Protein AF-X0Y4V3-F1 (afdb_monomer_lite)

Foldseek 3Di:
DAPPDDPLQWFWAQAWAFWAAPDDFLDWDAFQDFGIAGPNRTGTRNHTATFQFAADGRDTDHGRDGGGGGHNVRDSCVSVDDDPVNVVVVVVVVVVVVVVVPDD

Radius of gyration: 17.48 Å; chains: 1; bounding box: 46×26×50 Å

Organism: NCBI:txid412755

Sequence (104 aa):
EVGGESKRRLLRAPAEGKIIPLHKIGDLLRAGEVIAEIGGVPLKAEISGVLRGLIYPRNWVTEGMKVGDIDPRGIKDYCFTVSDKARSLGGAVLEAICIYLNKK

Structure (mmCIF, N/CA/C/O backbone):
data_AF-X0Y4V3-F1
#
_entry.id   AF-X0Y4V3-F1
#
loop_
_atom_site.group_PDB
_atom_site.id
_atom_site.type_symbol
_atom_site.label_atom_id
_atom_site.label_alt_id
_atom_site.label_comp_id
_atom_site.label_asym_id
_atom_site.label_entity_id
_atom_site.label_seq_id
_atom_site.pdbx_PDB_ins_code
_atom_site.Cartn_x
_atom_site.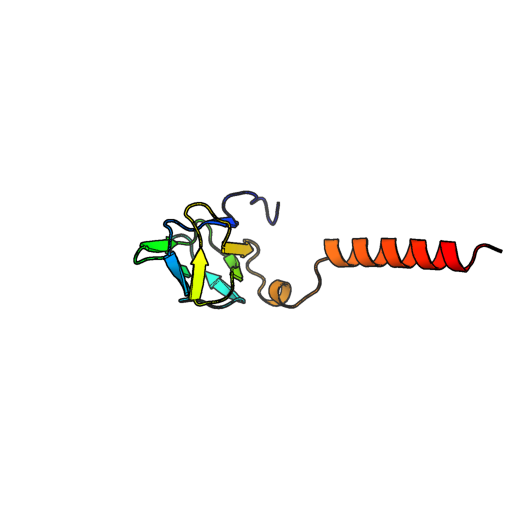Cartn_y
_atom_site.Cartn_z
_atom_site.occupancy
_atom_site.B_iso_or_equiv
_atom_site.auth_seq_id
_atom_site.auth_comp_id
_atom_site.auth_asym_id
_atom_site.auth_atom_id
_atom_site.pdbx_PDB_model_num
ATOM 1 N N . GLU A 1 1 ? 3.285 12.939 -6.308 1.00 72.25 1 GLU A N 1
ATOM 2 C CA . GLU A 1 1 ? 1.834 13.193 -6.266 1.00 72.25 1 GLU A CA 1
ATOM 3 C C . GLU A 1 1 ? 1.136 12.219 -7.202 1.00 72.25 1 GLU A C 1
ATOM 5 O O . GLU A 1 1 ? 1.750 11.828 -8.191 1.00 72.25 1 GLU A O 1
ATOM 10 N N . VAL A 1 2 ? -0.073 11.768 -6.872 1.00 78.12 2 VAL A N 1
ATOM 11 C CA . VAL A 1 2 ? -0.931 10.974 -7.764 1.00 78.12 2 VAL A CA 1
ATOM 12 C C . VAL A 1 2 ? -2.351 11.499 -7.611 1.00 78.12 2 VAL A C 1
ATOM 14 O O . VAL A 1 2 ? -2.855 11.531 -6.495 1.00 78.12 2 VAL A O 1
ATOM 17 N N . GLY A 1 3 ? -2.977 11.930 -8.709 1.00 78.19 3 GLY A N 1
ATOM 18 C CA . GLY A 1 3 ? -4.336 12.484 -8.682 1.00 78.19 3 GLY A CA 1
ATOM 19 C C . GLY A 1 3 ? -4.500 13.700 -7.760 1.00 78.19 3 GLY A C 1
ATOM 20 O O . GLY A 1 3 ? -5.526 13.806 -7.103 1.00 78.19 3 GLY A O 1
ATOM 21 N N . GLY A 1 4 ? -3.483 14.562 -7.644 1.00 82.62 4 GLY A N 1
ATOM 22 C CA . GLY A 1 4 ? -3.504 15.726 -6.745 1.00 82.62 4 GLY A CA 1
ATOM 23 C C . GLY A 1 4 ? -3.182 15.421 -5.276 1.00 82.62 4 GLY A C 1
ATOM 24 O O . GLY A 1 4 ? -2.996 16.343 -4.490 1.00 82.62 4 GLY A O 1
ATOM 25 N N . GLU A 1 5 ? -3.051 14.147 -4.888 1.00 84.69 5 GLU A N 1
ATOM 26 C CA . GLU A 1 5 ? -2.753 13.756 -3.507 1.00 84.69 5 GLU A CA 1
ATOM 27 C C . GLU A 1 5 ? -1.295 13.302 -3.348 1.00 84.69 5 GLU A C 1
ATOM 29 O O . GLU A 1 5 ? -0.751 12.494 -4.115 1.00 84.69 5 GLU A O 1
ATOM 34 N N . SER A 1 6 ? -0.631 13.823 -2.316 1.00 83.06 6 SER A N 1
ATOM 35 C CA . SER A 1 6 ? 0.781 13.542 -2.034 1.00 83.06 6 SER A CA 1
ATOM 36 C C . SER A 1 6 ? 0.975 12.810 -0.708 1.00 83.06 6 SER A C 1
ATOM 38 O O . SER A 1 6 ? 1.462 11.681 -0.708 1.00 83.06 6 SER A O 1
ATOM 40 N N . LYS A 1 7 ? 0.583 13.427 0.412 1.00 85.25 7 LYS A N 1
ATOM 41 C CA . LYS A 1 7 ? 0.801 12.891 1.764 1.00 85.25 7 LYS A CA 1
ATOM 42 C C . LYS A 1 7 ? -0.328 11.980 2.235 1.00 85.25 7 LYS A C 1
ATOM 44 O O . LYS A 1 7 ? -0.040 10.868 2.659 1.00 85.25 7 LYS A O 1
ATOM 49 N N . ARG A 1 8 ? -1.585 12.410 2.087 1.00 85.81 8 ARG A N 1
ATOM 50 C CA . ARG A 1 8 ? -2.779 11.703 2.596 1.00 85.81 8 ARG A CA 1
ATOM 51 C C . ARG A 1 8 ? -2.999 10.327 1.973 1.00 85.81 8 ARG A C 1
ATOM 53 O O . ARG A 1 8 ? -3.671 9.470 2.528 1.00 85.81 8 ARG A O 1
ATOM 60 N N . ARG A 1 9 ? -2.410 10.098 0.798 1.00 93.56 9 ARG A N 1
ATOM 61 C CA . ARG A 1 9 ? -2.447 8.797 0.131 1.00 93.56 9 ARG A CA 1
ATOM 62 C C . ARG A 1 9 ? -1.519 7.756 0.756 1.00 93.56 9 ARG A C 1
ATOM 64 O O . ARG A 1 9 ? -1.599 6.592 0.384 1.00 93.56 9 ARG A O 1
ATOM 71 N N . LEU A 1 10 ? -0.588 8.161 1.619 1.00 95.88 10 LEU A N 1
ATOM 72 C CA . LEU A 1 10 ? 0.388 7.269 2.239 1.00 95.88 10 LEU A CA 1
ATOM 73 C C . LEU A 1 10 ? -0.155 6.766 3.570 1.00 95.88 10 LEU A C 1
ATOM 75 O O . LEU A 1 10 ? -0.457 7.558 4.453 1.00 95.88 10 LEU A O 1
ATOM 79 N N . LEU A 1 11 ? -0.204 5.449 3.735 1.00 96.88 11 LEU A N 1
ATOM 80 C CA . LEU A 1 11 ? -0.639 4.837 4.982 1.00 96.88 11 LEU A CA 1
ATOM 81 C C . LEU A 1 11 ? 0.536 4.773 5.951 1.00 96.88 11 LEU A C 1
ATOM 83 O O . LEU A 1 11 ? 1.613 4.274 5.596 1.00 96.88 11 LEU A O 1
ATOM 87 N N . ARG A 1 12 ? 0.328 5.264 7.172 1.00 97.38 12 ARG A N 1
ATOM 88 C CA . ARG A 1 12 ? 1.319 5.236 8.251 1.00 97.38 12 ARG A CA 1
ATOM 89 C C . ARG A 1 12 ? 0.774 4.484 9.450 1.00 97.38 12 ARG A C 1
ATOM 91 O O . ARG A 1 12 ? -0.396 4.631 9.779 1.00 97.38 12 ARG A O 1
ATOM 98 N N . ALA A 1 13 ? 1.622 3.679 10.078 1.00 97.75 13 ALA A N 1
ATOM 99 C CA . ALA A 1 13 ? 1.249 2.911 11.255 1.00 97.75 13 ALA A CA 1
ATOM 100 C C . ALA A 1 13 ? 0.810 3.855 12.396 1.00 97.75 13 ALA A C 1
ATOM 102 O O . ALA A 1 13 ? 1.575 4.759 12.735 1.00 97.75 13 ALA A O 1
ATOM 103 N N . PRO A 1 14 ? -0.387 3.670 12.981 1.00 97.56 14 PRO A N 1
ATOM 104 C CA . PRO A 1 14 ? -0.888 4.518 14.064 1.00 97.56 14 PRO A CA 1
ATOM 105 C C . PRO A 1 14 ? -0.306 4.141 15.435 1.00 97.56 14 PRO A C 1
ATOM 107 O O . PRO A 1 14 ? -0.515 4.858 16.401 1.00 97.56 14 PRO A O 1
ATOM 110 N N . ALA A 1 15 ? 0.373 2.998 15.522 1.00 97.75 15 ALA A N 1
ATOM 111 C CA . ALA A 1 15 ? 1.029 2.474 16.711 1.00 97.75 15 ALA A CA 1
ATOM 112 C C . ALA A 1 15 ? 2.137 1.504 16.278 1.00 97.75 15 ALA A C 1
ATOM 114 O O . ALA A 1 15 ? 2.249 1.159 15.096 1.00 97.75 15 ALA A O 1
ATOM 115 N N . GLU A 1 16 ? 2.944 1.044 17.228 1.00 98.00 16 GLU A N 1
ATOM 116 C CA . GLU A 1 16 ? 3.848 -0.081 17.009 1.00 98.00 16 GLU A CA 1
ATOM 117 C C . GLU A 1 16 ? 3.143 -1.434 17.187 1.00 98.00 16 GLU A C 1
ATOM 119 O O . GLU A 1 16 ? 2.190 -1.571 17.953 1.00 98.00 16 GLU A O 1
ATOM 124 N N . GLY A 1 17 ? 3.617 -2.455 16.472 1.00 97.81 17 GLY A N 1
ATOM 125 C CA . GLY A 1 17 ? 3.126 -3.823 16.620 1.00 97.81 17 GLY A CA 1
ATOM 126 C C . GLY A 1 17 ? 3.055 -4.592 15.310 1.00 97.81 17 GLY A C 1
ATOM 127 O O . GLY A 1 17 ? 3.568 -4.169 14.273 1.00 97.81 17 GLY A O 1
ATOM 128 N N . LYS A 1 18 ? 2.411 -5.762 15.351 1.00 97.88 18 LYS A N 1
ATOM 129 C CA . LYS A 1 18 ? 2.165 -6.564 14.147 1.00 97.88 18 LYS A CA 1
ATOM 130 C C . LYS A 1 18 ? 0.992 -6.000 13.364 1.00 97.88 18 LYS A C 1
ATOM 132 O O . LYS A 1 18 ? -0.065 -5.757 13.938 1.00 97.88 18 LYS A O 1
ATOM 137 N N . ILE A 1 19 ? 1.170 -5.879 12.053 1.00 97.81 19 ILE A N 1
ATOM 138 C CA . ILE A 1 19 ? 0.085 -5.532 11.136 1.00 97.81 19 ILE A CA 1
ATOM 139 C C . ILE A 1 19 ? -0.779 -6.752 10.794 1.00 97.81 19 ILE A C 1
ATOM 141 O O . ILE A 1 19 ? -0.273 -7.810 10.408 1.00 97.81 19 ILE A O 1
ATOM 145 N N . ILE A 1 20 ? -2.094 -6.588 10.889 1.00 98.00 20 ILE A N 1
ATOM 146 C CA . ILE A 1 20 ? -3.115 -7.568 10.519 1.00 98.00 20 ILE A CA 1
ATOM 147 C C . ILE A 1 20 ? -4.009 -6.922 9.450 1.00 98.00 20 ILE A C 1
ATOM 149 O O . ILE A 1 20 ? -4.884 -6.124 9.783 1.00 98.00 20 ILE A O 1
ATOM 153 N N . PRO A 1 21 ? -3.773 -7.202 8.157 1.00 97.19 21 PRO A N 1
ATOM 154 C CA . PRO A 1 21 ? -4.584 -6.652 7.074 1.00 97.19 21 PRO A CA 1
ATOM 155 C C . PRO A 1 21 ? -6.039 -7.123 7.128 1.00 97.19 21 PRO A C 1
ATOM 157 O O . PRO A 1 21 ? -6.292 -8.310 7.328 1.00 97.19 21 PRO A O 1
ATOM 160 N N . LEU A 1 22 ? -6.973 -6.204 6.881 1.00 97.62 22 LEU A N 1
ATOM 161 C CA . LEU A 1 22 ? -8.398 -6.493 6.671 1.00 97.62 22 LEU A CA 1
ATOM 162 C C . LEU A 1 22 ? -8.788 -6.393 5.189 1.00 97.62 22 LEU A C 1
ATOM 164 O O . LEU A 1 22 ? -9.767 -6.998 4.763 1.00 97.62 22 LEU A O 1
ATOM 168 N N . HIS A 1 23 ? -7.984 -5.676 4.401 1.00 97.38 23 HIS A N 1
ATOM 169 C CA . HIS A 1 23 ? -8.132 -5.516 2.957 1.00 97.38 23 HIS A CA 1
ATOM 170 C C . HIS A 1 23 ? -6.892 -5.994 2.203 1.00 97.38 23 HIS A C 1
ATOM 172 O O . HIS A 1 23 ? -5.799 -6.132 2.763 1.00 97.38 23 HIS A O 1
ATOM 178 N N . LYS A 1 24 ? -7.058 -6.222 0.901 1.00 96.56 24 LYS A N 1
ATOM 179 C CA . LYS A 1 24 ? -5.993 -6.633 -0.021 1.00 96.56 24 LYS A CA 1
ATOM 180 C C . LYS A 1 24 ? -5.747 -5.577 -1.093 1.00 96.56 24 LYS A C 1
ATOM 182 O O . LYS A 1 24 ? -6.595 -4.740 -1.395 1.00 96.56 24 LYS A O 1
ATOM 187 N N . ILE A 1 25 ? -4.558 -5.630 -1.690 1.00 97.19 25 ILE A N 1
ATOM 188 C CA . ILE A 1 25 ? -4.211 -4.773 -2.827 1.00 97.19 25 ILE A CA 1
ATOM 189 C C . ILE A 1 25 ? -5.251 -4.961 -3.942 1.00 97.19 25 ILE A C 1
ATOM 191 O O . ILE A 1 25 ? -5.588 -6.087 -4.317 1.00 97.19 25 ILE A O 1
ATOM 195 N N . GLY A 1 26 ? -5.746 -3.847 -4.474 1.00 97.25 26 GLY A N 1
ATOM 196 C CA . GLY A 1 26 ? -6.793 -3.796 -5.488 1.00 97.25 26 GLY A CA 1
ATOM 197 C C . GLY A 1 26 ? -8.211 -3.623 -4.938 1.00 97.25 26 GLY A C 1
ATOM 198 O O . GLY A 1 26 ? -9.130 -3.486 -5.747 1.00 97.25 26 GLY A O 1
ATOM 199 N N . ASP A 1 27 ? -8.407 -3.617 -3.618 1.00 97.94 27 ASP A N 1
ATOM 200 C CA . ASP A 1 27 ? -9.699 -3.283 -3.013 1.00 97.94 27 ASP A CA 1
ATOM 201 C C . ASP A 1 27 ? -9.974 -1.775 -3.109 1.00 97.94 27 ASP A C 1
ATOM 203 O O . ASP A 1 27 ? -9.067 -0.950 -2.963 1.00 97.94 27 ASP A O 1
ATOM 207 N N . LEU A 1 28 ? -11.238 -1.418 -3.355 1.00 97.88 28 LEU A N 1
ATOM 208 C CA . LEU A 1 28 ? -11.716 -0.037 -3.334 1.00 97.88 28 LEU A CA 1
ATOM 209 C C . LEU A 1 28 ? -12.141 0.321 -1.907 1.00 97.88 28 LEU A C 1
ATOM 211 O O . LEU A 1 28 ? -12.966 -0.374 -1.325 1.00 97.88 28 LEU A O 1
ATOM 215 N N . LEU A 1 29 ? -11.600 1.415 -1.383 1.00 97.50 29 LEU A N 1
ATOM 216 C CA . LEU A 1 29 ? -11.799 1.884 -0.016 1.00 97.50 29 LEU A CA 1
ATOM 217 C C . LEU A 1 29 ? -12.448 3.264 0.004 1.00 97.50 29 LEU A C 1
ATOM 219 O O . LEU A 1 29 ? -12.210 4.102 -0.877 1.00 97.50 29 LEU A O 1
ATOM 223 N N . ARG A 1 30 ? -13.216 3.530 1.059 1.00 97.38 30 ARG A N 1
ATOM 224 C CA . ARG A 1 30 ? -13.722 4.866 1.392 1.00 97.38 30 ARG A CA 1
ATOM 225 C C . ARG A 1 30 ? -12.880 5.502 2.493 1.00 97.38 30 ARG A C 1
ATOM 227 O O . ARG A 1 30 ? -12.345 4.818 3.360 1.00 97.38 30 ARG A O 1
ATOM 234 N N . ALA A 1 31 ? -12.792 6.831 2.495 1.00 96.75 31 ALA A N 1
ATOM 235 C CA . ALA A 1 31 ? -12.200 7.553 3.618 1.00 96.75 31 ALA A CA 1
ATOM 236 C C . ALA A 1 31 ? -12.882 7.157 4.946 1.00 96.75 31 ALA A C 1
ATOM 238 O O . ALA A 1 31 ? -14.107 7.086 5.032 1.00 96.75 31 ALA A O 1
ATOM 239 N N . GLY A 1 32 ? -12.076 6.893 5.973 1.00 97.19 32 GLY A N 1
ATOM 240 C CA . GLY A 1 32 ? -12.497 6.416 7.290 1.00 97.19 32 GLY A CA 1
ATOM 241 C C . GLY A 1 32 ? -12.582 4.893 7.434 1.00 97.19 32 GLY A C 1
ATOM 242 O O . GLY A 1 32 ? -12.641 4.410 8.566 1.00 97.19 32 GLY A O 1
ATOM 243 N N . GLU A 1 33 ? -12.549 4.137 6.334 1.00 98.06 33 GLU A N 1
ATOM 244 C CA . GLU A 1 33 ? -12.598 2.671 6.347 1.00 98.06 33 GLU A CA 1
ATOM 245 C C . GLU A 1 33 ? -11.319 2.072 6.952 1.00 98.06 33 GLU A C 1
ATOM 247 O O . GLU A 1 33 ? -10.221 2.607 6.764 1.00 98.06 33 GLU A O 1
ATOM 252 N N . VAL A 1 34 ? -11.457 0.985 7.720 1.00 98.12 34 VAL A N 1
ATOM 253 C CA . VAL A 1 34 ? -10.334 0.338 8.417 1.00 98.12 34 VAL A CA 1
ATOM 254 C C . VAL A 1 34 ? -9.633 -0.627 7.469 1.00 98.12 34 VAL A C 1
ATOM 256 O O . VAL A 1 34 ? -10.212 -1.610 7.035 1.00 98.12 34 VAL A O 1
ATOM 259 N N . ILE A 1 35 ? -8.361 -0.367 7.190 1.00 97.94 35 ILE A N 1
ATOM 260 C CA . ILE A 1 35 ? -7.543 -1.108 6.223 1.00 97.94 35 ILE A CA 1
ATOM 261 C C . ILE A 1 35 ? -6.876 -2.321 6.875 1.00 97.94 35 ILE A C 1
ATOM 263 O O . ILE A 1 35 ? -6.745 -3.388 6.270 1.00 97.94 35 ILE A O 1
ATOM 267 N N . ALA A 1 36 ? -6.402 -2.128 8.104 1.00 97.88 36 ALA A N 1
ATOM 268 C CA . ALA A 1 36 ? -5.662 -3.100 8.892 1.00 97.88 36 ALA A CA 1
ATOM 269 C C . ALA A 1 36 ? -5.746 -2.743 10.381 1.00 97.88 36 ALA A C 1
ATOM 271 O O . ALA A 1 36 ? -6.100 -1.621 10.745 1.00 97.88 36 ALA A O 1
ATOM 272 N N . GLU A 1 37 ? -5.342 -3.671 11.234 1.00 98.12 37 GLU A N 1
ATOM 273 C CA . GLU A 1 37 ? -5.083 -3.433 12.651 1.00 98.12 37 GLU A CA 1
ATOM 274 C C . GLU A 1 37 ? -3.576 -3.515 12.916 1.00 98.12 37 GLU A C 1
ATOM 276 O O . GLU A 1 37 ? -2.896 -4.382 12.366 1.00 98.12 37 GLU A O 1
ATOM 281 N N . ILE A 1 38 ? -3.030 -2.608 13.725 1.00 98.25 38 ILE A N 1
ATOM 282 C CA . ILE A 1 38 ? -1.618 -2.602 14.124 1.00 98.25 38 ILE A CA 1
ATOM 283 C C . ILE A 1 38 ? -1.559 -2.493 15.641 1.00 98.25 38 ILE A C 1
ATOM 285 O O . ILE A 1 38 ? -1.962 -1.477 16.200 1.00 98.25 38 ILE A O 1
ATOM 289 N N . GLY A 1 39 ? -1.092 -3.553 16.306 1.00 95.62 39 GLY A N 1
ATOM 290 C CA . GLY A 1 39 ? -0.978 -3.568 17.770 1.00 95.62 39 GLY A CA 1
ATOM 291 C C . GLY A 1 39 ? -2.305 -3.316 18.504 1.00 95.62 39 GLY A C 1
ATOM 292 O O . GLY A 1 39 ? -2.298 -2.706 19.566 1.00 95.62 39 GLY A O 1
ATOM 293 N N . GLY A 1 40 ? -3.445 -3.727 17.934 1.00 95.62 40 GLY A N 1
ATOM 294 C CA . GLY A 1 40 ? -4.777 -3.430 18.482 1.00 95.62 40 GLY A CA 1
ATOM 295 C C . GLY A 1 40 ? -5.388 -2.102 18.018 1.00 95.62 40 GLY A C 1
ATOM 296 O O . GLY A 1 40 ? -6.541 -1.818 18.337 1.00 95.62 40 GLY A O 1
ATOM 297 N N . VAL A 1 41 ? -4.651 -1.277 17.264 1.00 98.25 41 VAL A N 1
ATOM 298 C CA . VAL A 1 41 ? -5.099 0.051 16.816 1.00 98.25 41 VAL A CA 1
ATOM 299 C C . VAL A 1 41 ? -5.515 0.019 15.338 1.00 98.25 41 VAL A C 1
ATOM 301 O O . VAL A 1 41 ? -4.742 -0.446 14.494 1.00 98.25 41 VAL A O 1
ATOM 304 N N . PRO A 1 42 ? -6.709 0.527 14.973 1.00 98.25 42 PRO A N 1
ATOM 305 C CA . PRO A 1 42 ? -7.176 0.515 13.590 1.00 98.25 42 PRO A CA 1
ATOM 306 C C . PRO A 1 42 ? -6.421 1.529 12.719 1.00 98.25 42 PRO A C 1
ATOM 308 O O . PRO A 1 42 ? -6.448 2.734 12.970 1.00 98.25 42 PRO A O 1
ATOM 311 N N . LEU A 1 43 ? -5.823 1.048 11.631 1.00 98.19 43 LEU A N 1
ATOM 312 C CA . LEU A 1 43 ? -5.305 1.870 10.540 1.00 98.19 43 LEU A CA 1
ATOM 313 C C . LEU A 1 43 ? -6.450 2.219 9.586 1.00 98.19 43 LEU A C 1
ATOM 315 O O . LEU A 1 43 ? -7.002 1.333 8.934 1.00 98.19 43 LEU A O 1
ATOM 319 N N . LYS A 1 44 ? -6.790 3.506 9.474 1.00 98.00 44 LYS A N 1
ATOM 320 C CA . LYS A 1 44 ? -7.892 3.993 8.630 1.00 98.00 44 LYS A CA 1
ATOM 321 C C . LYS A 1 44 ? -7.398 4.664 7.351 1.00 98.00 44 LYS A C 1
ATOM 323 O O . LYS A 1 44 ? -6.323 5.259 7.327 1.00 98.00 44 LYS A O 1
ATOM 328 N N . ALA A 1 45 ? -8.211 4.608 6.302 1.00 97.06 45 ALA A N 1
ATOM 329 C CA . ALA A 1 45 ? -7.987 5.349 5.067 1.00 97.06 45 ALA A CA 1
ATOM 330 C C . ALA A 1 45 ? -8.250 6.853 5.264 1.00 97.06 45 ALA A C 1
ATOM 332 O O . ALA A 1 45 ? -9.354 7.246 5.628 1.00 97.06 45 ALA A O 1
ATOM 333 N N . GLU A 1 46 ? -7.277 7.720 4.976 1.00 95.50 46 GLU A N 1
ATOM 334 C CA . GLU A 1 46 ? -7.483 9.183 5.012 1.00 95.50 46 GLU A CA 1
ATOM 335 C C . GLU A 1 46 ? -8.186 9.734 3.759 1.00 95.50 46 GLU A C 1
ATOM 337 O O . GLU A 1 46 ? -8.699 10.859 3.757 1.00 95.50 46 GLU A O 1
ATOM 342 N N . ILE A 1 47 ? -8.182 8.952 2.677 1.00 96.12 47 ILE A N 1
ATOM 343 C CA . ILE A 1 47 ? -8.797 9.268 1.386 1.00 96.12 47 ILE A CA 1
ATOM 344 C C . ILE A 1 47 ? -9.464 8.024 0.804 1.00 96.12 47 ILE A C 1
ATOM 346 O O . ILE A 1 47 ? -9.046 6.901 1.081 1.00 96.12 47 ILE A O 1
ATOM 350 N N . SER A 1 48 ? -10.471 8.234 -0.041 1.00 97.25 48 SER A N 1
ATOM 351 C CA . SER A 1 48 ? -11.054 7.168 -0.858 1.00 97.25 48 SER A CA 1
ATOM 352 C C . SER A 1 48 ? -10.148 6.839 -2.047 1.00 97.25 48 SER A C 1
ATOM 354 O O . SER A 1 48 ? -9.446 7.711 -2.563 1.00 97.25 48 SER A O 1
ATOM 356 N N . GLY A 1 49 ? -10.181 5.593 -2.510 1.00 97.06 49 GLY A N 1
ATOM 357 C CA . GLY A 1 49 ? -9.391 5.143 -3.654 1.00 97.06 49 GLY A CA 1
ATOM 358 C C . GLY A 1 49 ? -9.125 3.646 -3.611 1.00 97.06 49 GLY A C 1
ATOM 359 O O . GLY A 1 49 ? -9.742 2.923 -2.837 1.00 97.06 49 GLY A O 1
ATOM 360 N N . VAL A 1 50 ? -8.201 3.168 -4.439 1.00 97.94 50 VAL A N 1
ATOM 361 C CA . VAL A 1 50 ? -7.807 1.752 -4.438 1.00 97.94 50 VAL A CA 1
ATOM 362 C C . VAL A 1 50 ? -6.581 1.541 -3.557 1.00 97.94 50 VAL A C 1
ATOM 364 O O . VAL A 1 50 ? -5.596 2.265 -3.697 1.00 97.94 50 VAL A O 1
ATOM 367 N N . LEU A 1 51 ? -6.599 0.530 -2.686 1.00 97.69 51 LEU A N 1
ATOM 368 C CA . LEU A 1 51 ? -5.413 0.109 -1.943 1.00 97.69 51 LEU A CA 1
ATOM 369 C C . LEU A 1 51 ? -4.367 -0.441 -2.918 1.00 97.69 51 LEU A C 1
ATOM 371 O O . LEU A 1 51 ? -4.563 -1.498 -3.513 1.00 97.69 51 LEU A O 1
ATOM 375 N N . ARG A 1 52 ? -3.252 0.266 -3.095 1.00 95.56 52 ARG A N 1
ATOM 376 C CA . ARG A 1 52 ? -2.222 -0.091 -4.081 1.00 95.56 52 ARG A CA 1
ATOM 377 C C . ARG A 1 52 ? -1.047 -0.829 -3.454 1.00 95.56 52 ARG A C 1
ATOM 379 O O . ARG A 1 52 ? -0.476 -1.718 -4.079 1.00 95.56 52 ARG A O 1
ATOM 386 N N . GLY A 1 53 ? -0.683 -0.451 -2.236 1.00 95.31 53 GLY A N 1
ATOM 387 C CA . GLY A 1 53 ? 0.431 -1.040 -1.511 1.00 95.31 53 GLY A CA 1
ATOM 388 C C . GLY A 1 53 ? 0.061 -1.278 -0.060 1.00 95.31 53 GLY A C 1
ATOM 389 O O . GLY A 1 53 ? -0.565 -0.428 0.571 1.00 95.31 53 GLY A O 1
ATOM 390 N N . LEU A 1 54 ? 0.488 -2.420 0.466 1.00 97.00 54 LEU A N 1
ATOM 391 C CA . LEU A 1 54 ? 0.458 -2.725 1.887 1.00 97.00 54 LEU A CA 1
ATOM 392 C C . LEU A 1 54 ? 1.697 -3.559 2.224 1.00 97.00 54 LEU A C 1
ATOM 394 O O . LEU A 1 54 ? 2.098 -4.424 1.443 1.00 97.00 54 LEU A O 1
ATOM 398 N N . ILE A 1 55 ? 2.327 -3.274 3.358 1.00 96.56 55 ILE A N 1
ATOM 399 C CA . ILE A 1 55 ? 3.452 -4.048 3.872 1.00 96.56 55 ILE A CA 1
ATOM 400 C C . ILE A 1 55 ? 3.002 -5.488 4.148 1.00 96.56 55 ILE A C 1
ATOM 402 O O . ILE A 1 55 ? 1.822 -5.755 4.387 1.00 96.56 55 ILE A O 1
ATOM 406 N N . TYR A 1 56 ? 3.951 -6.420 4.097 1.00 94.94 56 TYR A N 1
ATOM 407 C CA . TYR A 1 56 ? 3.661 -7.839 4.243 1.00 94.94 56 TYR A CA 1
ATOM 408 C C . TYR A 1 56 ? 2.917 -8.140 5.565 1.00 94.94 56 TYR A C 1
ATOM 410 O O . TYR A 1 56 ? 3.282 -7.582 6.608 1.00 94.94 56 TYR A O 1
ATOM 418 N N . PRO A 1 57 ? 1.879 -9.001 5.546 1.00 94.44 57 PRO A N 1
ATOM 419 C CA . PRO A 1 57 ? 1.099 -9.318 6.737 1.00 94.44 57 PRO A CA 1
ATOM 420 C C . PRO A 1 57 ? 1.971 -9.834 7.886 1.00 94.44 57 PRO A C 1
ATOM 422 O O . PRO A 1 57 ? 2.928 -10.573 7.666 1.00 94.44 57 PRO A O 1
ATOM 425 N N . ARG A 1 58 ? 1.588 -9.518 9.129 1.00 94.50 58 ARG A N 1
ATOM 426 C CA . ARG A 1 58 ? 2.241 -9.946 10.382 1.00 94.50 58 ARG A CA 1
ATOM 427 C C . ARG A 1 58 ? 3.654 -9.406 10.618 1.00 94.50 58 ARG A C 1
ATOM 429 O O . ARG A 1 58 ? 4.231 -9.730 11.659 1.00 94.50 58 ARG A O 1
ATOM 436 N N . ASN A 1 59 ? 4.189 -8.568 9.730 1.00 96.31 59 ASN A N 1
ATOM 437 C CA . ASN A 1 59 ? 5.428 -7.846 10.001 1.00 96.31 59 ASN A CA 1
ATOM 438 C C . ASN A 1 59 ? 5.257 -6.912 11.203 1.00 96.31 59 ASN A C 1
ATOM 440 O O . ASN A 1 59 ? 4.190 -6.328 11.407 1.00 96.31 59 ASN A O 1
ATOM 444 N N . TRP A 1 60 ? 6.329 -6.768 11.979 1.00 97.75 60 TRP A N 1
ATOM 445 C CA . TRP A 1 60 ? 6.414 -5.746 13.013 1.00 97.75 60 TRP A CA 1
ATOM 446 C C . TRP A 1 60 ? 6.691 -4.388 12.367 1.00 97.75 60 TRP A C 1
ATOM 448 O O . TRP A 1 60 ? 7.562 -4.285 11.501 1.00 97.75 60 TRP A O 1
ATOM 458 N N . VAL A 1 61 ? 5.958 -3.361 12.782 1.00 97.75 61 VAL A N 1
ATOM 459 C CA . VAL A 1 61 ? 6.125 -1.976 12.327 1.00 97.75 61 VAL A CA 1
ATOM 460 C C . VAL A 1 61 ? 6.202 -1.045 13.532 1.00 97.75 61 VAL A C 1
ATOM 462 O O . VAL A 1 61 ? 5.683 -1.367 14.600 1.00 97.75 61 VAL A O 1
ATOM 465 N N . THR A 1 62 ? 6.852 0.103 13.366 1.00 98.12 62 THR A N 1
ATOM 466 C CA . THR A 1 62 ? 6.896 1.168 14.377 1.00 98.12 62 THR A CA 1
ATOM 467 C C . THR A 1 62 ? 5.873 2.248 14.051 1.00 98.12 62 THR A C 1
ATOM 469 O O . THR A 1 62 ? 5.518 2.436 12.884 1.00 98.12 62 THR A O 1
ATOM 472 N N . GLU A 1 63 ? 5.434 3.003 15.055 1.00 97.88 63 GLU A N 1
ATOM 473 C CA . GLU A 1 63 ? 4.544 4.147 14.850 1.00 97.88 63 GLU A CA 1
ATOM 474 C C . GLU A 1 63 ? 5.112 5.125 13.800 1.00 97.88 63 GLU A C 1
ATOM 476 O O . GLU A 1 63 ? 6.320 5.354 13.700 1.00 97.88 63 GLU A O 1
ATOM 481 N N . GLY A 1 64 ? 4.241 5.648 12.935 1.00 97.06 64 GLY A N 1
ATOM 482 C CA . GLY A 1 64 ? 4.595 6.565 11.851 1.00 97.06 64 GLY A CA 1
ATOM 483 C C . GLY A 1 64 ? 5.285 5.916 10.642 1.00 97.06 64 GLY A C 1
ATOM 484 O O . GLY A 1 64 ? 5.403 6.565 9.590 1.00 97.06 64 GLY A O 1
ATOM 485 N N . MET A 1 65 ? 5.699 4.644 10.735 1.00 97.50 65 MET A N 1
ATOM 486 C CA . MET A 1 65 ? 6.291 3.898 9.622 1.00 97.50 65 MET A CA 1
ATOM 487 C C . MET A 1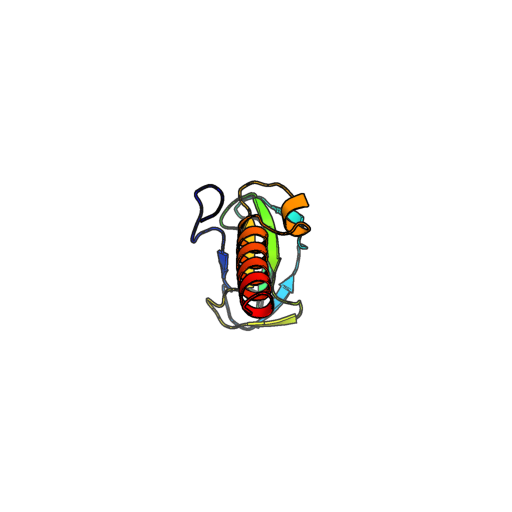 65 ? 5.314 3.846 8.450 1.00 97.50 65 MET A C 1
ATOM 489 O O . MET A 1 65 ? 4.124 3.589 8.624 1.00 97.50 65 MET A O 1
ATOM 493 N N . LYS A 1 66 ? 5.808 4.078 7.229 1.00 97.25 66 LYS A N 1
ATOM 494 C CA . LYS A 1 66 ? 4.985 3.906 6.031 1.00 97.25 66 LYS A CA 1
ATOM 495 C C . LYS A 1 66 ? 4.702 2.417 5.833 1.00 97.25 66 LYS A C 1
ATOM 497 O O . LYS A 1 66 ? 5.628 1.637 5.633 1.00 97.25 66 LYS A O 1
ATOM 502 N N . VAL A 1 67 ? 3.424 2.061 5.814 1.00 97.81 67 VAL A N 1
ATOM 503 C CA . VAL A 1 67 ? 2.956 0.675 5.688 1.00 97.81 67 VAL A CA 1
ATOM 504 C C . VAL A 1 67 ? 2.157 0.425 4.418 1.00 97.81 67 VAL A C 1
ATOM 506 O O . VAL A 1 67 ? 1.812 -0.714 4.151 1.00 97.81 67 VAL A O 1
ATOM 509 N N . GLY A 1 68 ? 1.875 1.446 3.611 1.00 97.00 68 GLY A N 1
ATOM 510 C CA . GLY A 1 68 ? 1.133 1.265 2.367 1.00 97.00 68 GLY A CA 1
ATOM 511 C C . GLY A 1 68 ? 0.814 2.565 1.642 1.00 97.00 68 GLY A C 1
ATOM 512 O O . GLY A 1 68 ? 1.314 3.636 2.006 1.00 97.00 68 GLY A O 1
ATOM 513 N N . ASP A 1 69 ? -0.019 2.468 0.611 1.00 97.12 69 ASP A N 1
ATOM 514 C CA . ASP A 1 69 ? -0.566 3.617 -0.105 1.00 97.12 69 ASP A CA 1
ATOM 515 C C . ASP A 1 69 ? -1.896 3.318 -0.808 1.00 97.12 69 ASP A C 1
ATOM 517 O O . ASP A 1 69 ? -2.143 2.210 -1.287 1.00 97.12 69 ASP A O 1
ATOM 521 N N . ILE A 1 70 ? -2.728 4.354 -0.900 1.00 97.19 70 ILE A N 1
ATOM 522 C CA . ILE A 1 70 ? -3.978 4.391 -1.659 1.00 97.19 70 ILE A CA 1
ATOM 523 C C . ILE A 1 70 ? -3.738 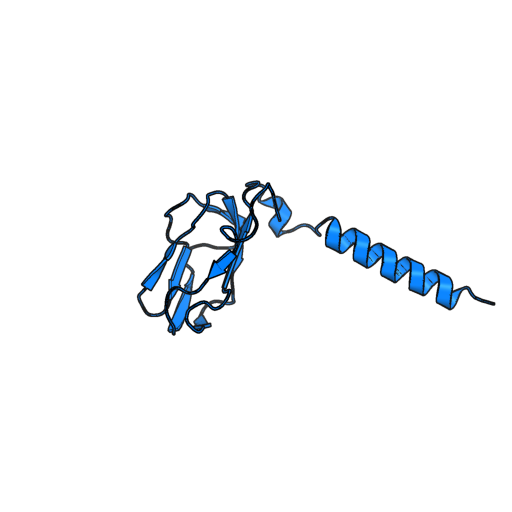5.153 -2.969 1.00 97.19 70 ILE A C 1
ATOM 525 O O . ILE A 1 70 ? -2.970 6.116 -3.037 1.00 97.19 70 ILE A O 1
ATOM 529 N N . ASP A 1 71 ? -4.358 4.719 -4.056 1.00 95.81 71 ASP A N 1
ATOM 530 C CA . ASP A 1 71 ? -4.411 5.445 -5.319 1.00 95.81 71 ASP A CA 1
ATOM 531 C C . ASP A 1 71 ? -5.777 6.146 -5.443 1.00 95.81 71 ASP A C 1
ATOM 533 O O . ASP A 1 71 ? -6.789 5.464 -5.640 1.00 95.81 71 ASP A O 1
ATOM 537 N N . PRO A 1 72 ? -5.840 7.487 -5.331 1.00 95.31 72 PRO A N 1
ATOM 538 C CA . PRO A 1 72 ? -7.107 8.227 -5.354 1.00 95.31 72 PRO A CA 1
ATOM 539 C C . PRO A 1 72 ? -7.834 8.143 -6.698 1.00 95.31 72 PRO A C 1
ATOM 541 O O . PRO A 1 72 ? -9.018 8.448 -6.775 1.00 95.31 72 PRO A O 1
ATOM 544 N N . ARG A 1 73 ? -7.148 7.718 -7.768 1.00 93.69 73 ARG A N 1
ATOM 545 C CA . ARG A 1 73 ? -7.760 7.573 -9.096 1.00 93.69 73 ARG A CA 1
ATOM 546 C C . ARG A 1 73 ? -8.782 6.437 -9.146 1.00 93.69 73 ARG A C 1
ATOM 548 O O . ARG A 1 73 ? -9.581 6.396 -10.070 1.00 93.69 73 ARG A O 1
ATOM 555 N N . GLY A 1 74 ? -8.732 5.497 -8.199 1.00 93.75 74 GLY A N 1
ATOM 556 C CA . GLY A 1 74 ? -9.714 4.414 -8.099 1.00 93.75 74 GLY A CA 1
ATOM 557 C C . GLY A 1 74 ? -9.600 3.322 -9.173 1.00 93.75 74 GLY A C 1
ATOM 558 O O . GLY A 1 74 ? -10.465 2.456 -9.2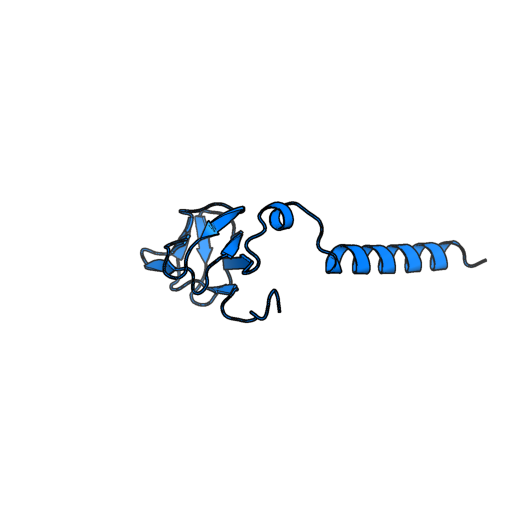54 1.00 93.75 74 GLY A O 1
ATOM 559 N N . ILE A 1 75 ? -8.547 3.335 -9.999 1.00 94.12 75 ILE A N 1
ATOM 560 C CA . ILE A 1 75 ? -8.365 2.383 -11.104 1.00 94.12 75 ILE A CA 1
ATOM 561 C C . ILE A 1 75 ? -7.584 1.165 -10.605 1.00 94.12 75 ILE A C 1
ATOM 563 O O . ILE A 1 75 ? -6.368 1.229 -10.405 1.00 94.12 75 ILE A O 1
ATOM 567 N N . LYS A 1 76 ? -8.283 0.040 -10.425 1.00 95.44 76 LYS A N 1
ATOM 568 C CA . LYS A 1 76 ? -7.708 -1.212 -9.909 1.00 95.44 76 LYS A CA 1
ATOM 569 C C . LYS A 1 76 ? -6.561 -1.747 -10.766 1.00 95.44 76 LYS A C 1
ATOM 571 O O . LYS A 1 76 ? -5.550 -2.175 -10.211 1.00 95.44 76 LYS A O 1
ATOM 576 N N . ASP A 1 77 ? -6.684 -1.670 -12.088 1.00 94.25 77 ASP A N 1
ATOM 577 C CA . ASP A 1 77 ? -5.702 -2.215 -13.035 1.00 94.25 77 ASP A CA 1
ATOM 578 C C . ASP A 1 77 ? -4.301 -1.642 -12.825 1.00 94.25 77 ASP A C 1
ATOM 580 O O . ASP A 1 77 ? -3.302 -2.335 -13.005 1.00 94.25 77 ASP A O 1
ATOM 584 N N . TYR A 1 78 ? -4.204 -0.401 -12.344 1.00 93.25 78 TYR A N 1
ATOM 585 C CA . TYR A 1 78 ? -2.919 0.223 -12.054 1.00 93.25 78 TYR A CA 1
ATOM 586 C C . TYR A 1 78 ? -2.133 -0.473 -10.941 1.00 93.25 78 TYR A C 1
ATOM 588 O O . TYR A 1 78 ? -0.924 -0.251 -10.858 1.00 93.25 78 TYR A O 1
ATOM 596 N N . CYS A 1 79 ? -2.760 -1.303 -10.103 1.00 93.19 79 CYS A N 1
ATOM 597 C CA . CYS A 1 79 ? -2.051 -2.133 -9.124 1.00 93.19 79 CYS A CA 1
ATOM 598 C C . CYS A 1 79 ? -1.223 -3.240 -9.791 1.00 93.19 79 CYS A C 1
ATOM 600 O O . CYS A 1 79 ? -0.253 -3.707 -9.202 1.00 93.19 79 CYS A O 1
ATOM 602 N N . PHE A 1 80 ? -1.588 -3.632 -11.014 1.00 93.12 80 PHE A N 1
ATOM 603 C CA . PHE A 1 80 ? -1.038 -4.797 -11.710 1.00 93.12 80 PHE A CA 1
ATOM 604 C C . PHE A 1 80 ? -0.361 -4.443 -13.039 1.00 93.12 80 PHE A C 1
ATOM 606 O O . PHE A 1 80 ? 0.118 -5.326 -13.745 1.00 93.12 80 PHE A O 1
ATOM 613 N N . THR A 1 81 ? -0.281 -3.154 -13.379 1.00 91.75 81 THR A N 1
ATOM 614 C CA . THR A 1 81 ? 0.442 -2.661 -14.553 1.00 91.75 81 THR A CA 1
ATOM 615 C C . THR A 1 81 ? 1.668 -1.838 -14.168 1.00 91.75 81 THR A C 1
ATOM 617 O O . THR A 1 81 ? 1.743 -1.191 -13.117 1.00 91.75 81 THR A O 1
ATOM 620 N N . VAL A 1 82 ? 2.664 -1.850 -15.056 1.00 89.00 82 VAL A N 1
ATOM 621 C CA . VAL A 1 82 ? 3.859 -1.012 -14.927 1.00 89.00 82 VAL A CA 1
ATOM 622 C C . VAL A 1 82 ? 3.457 0.448 -15.112 1.00 89.00 82 VAL A C 1
ATOM 624 O O . VAL A 1 82 ? 2.905 0.820 -16.150 1.00 89.00 82 VAL A O 1
ATOM 627 N N . SER A 1 83 ? 3.758 1.275 -14.108 1.00 87.19 83 SER A N 1
ATOM 628 C CA . SER A 1 83 ? 3.511 2.718 -14.179 1.00 87.19 83 SER A CA 1
ATOM 629 C C . SER A 1 83 ? 4.289 3.366 -15.322 1.00 87.19 83 SER A C 1
ATOM 631 O O . SER A 1 83 ? 5.409 2.946 -15.620 1.00 87.19 83 SER A O 1
ATOM 633 N N . ASP A 1 84 ? 3.761 4.453 -15.875 1.00 87.50 84 ASP A N 1
ATOM 634 C CA . ASP A 1 84 ? 4.445 5.206 -16.933 1.00 87.50 84 ASP A CA 1
ATOM 635 C C . ASP A 1 84 ? 5.822 5.686 -16.482 1.00 87.50 84 ASP A C 1
ATOM 637 O O . ASP A 1 84 ? 6.794 5.535 -17.212 1.00 87.50 84 ASP A O 1
ATOM 641 N N . LYS A 1 85 ? 5.948 6.125 -15.221 1.00 88.81 85 LYS A N 1
ATOM 642 C CA . LYS A 1 85 ? 7.238 6.508 -14.632 1.00 88.81 85 LYS A CA 1
ATOM 643 C C . LYS A 1 85 ? 8.257 5.366 -14.679 1.00 88.81 85 LYS A C 1
ATOM 645 O O . LYS A 1 85 ? 9.404 5.583 -15.061 1.00 88.81 85 LYS A O 1
ATOM 650 N N . ALA A 1 86 ? 7.853 4.162 -14.278 1.00 92.38 86 ALA A N 1
ATOM 651 C CA . ALA A 1 86 ? 8.731 2.995 -14.314 1.00 92.38 86 ALA A CA 1
ATOM 652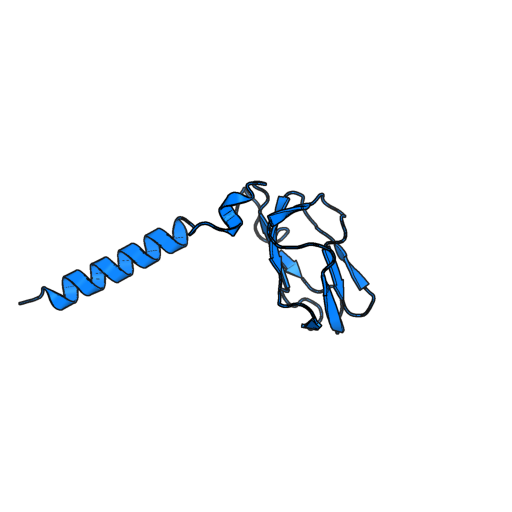 C C . ALA A 1 86 ? 9.080 2.598 -15.757 1.00 92.38 86 ALA A C 1
ATOM 654 O O . ALA A 1 86 ? 10.236 2.284 -16.031 1.00 92.38 86 ALA A O 1
ATOM 655 N N . ARG A 1 87 ? 8.115 2.677 -16.685 1.00 93.75 87 ARG A N 1
ATOM 656 C CA . ARG A 1 87 ? 8.331 2.400 -18.112 1.00 93.75 87 ARG A CA 1
ATOM 657 C C . ARG A 1 87 ? 9.325 3.384 -18.736 1.00 93.75 87 ARG A C 1
ATOM 659 O O . ARG A 1 87 ? 10.249 2.945 -19.411 1.00 93.75 87 ARG A O 1
ATOM 666 N N . SER A 1 88 ? 9.191 4.682 -18.463 1.00 95.69 88 SER A N 1
ATOM 667 C CA . SER A 1 88 ? 10.118 5.714 -18.946 1.00 95.69 88 SER A CA 1
ATOM 668 C C . SER A 1 88 ? 11.532 5.535 -18.394 1.00 95.69 88 SER A C 1
ATOM 670 O O . SER A 1 88 ? 12.492 5.625 -19.151 1.00 95.69 88 SER A O 1
ATOM 672 N N . LEU A 1 89 ? 11.675 5.230 -17.098 1.00 96.88 89 LEU A N 1
ATOM 673 C CA . LEU A 1 89 ? 12.987 4.956 -16.500 1.00 96.88 89 LEU A CA 1
ATOM 674 C C . LEU A 1 89 ? 13.636 3.702 -17.093 1.00 96.88 89 LEU A C 1
ATOM 676 O O . LEU A 1 89 ? 14.812 3.736 -17.443 1.00 96.88 89 LEU A O 1
ATOM 680 N N . GLY A 1 90 ? 12.872 2.616 -17.243 1.00 96.62 90 GLY A N 1
ATOM 681 C CA . GLY A 1 90 ? 13.358 1.396 -17.888 1.00 96.62 90 GLY A CA 1
ATOM 682 C C . GLY A 1 90 ? 13.805 1.644 -19.331 1.00 96.62 90 GLY A C 1
ATOM 683 O O . GLY A 1 90 ? 14.873 1.182 -19.722 1.00 96.62 90 GLY A O 1
ATOM 684 N N . GLY A 1 91 ? 13.036 2.433 -20.089 1.00 97.00 91 GLY A N 1
ATOM 685 C CA . GLY A 1 91 ? 13.389 2.845 -21.448 1.00 97.00 91 GLY A CA 1
ATOM 686 C C . GLY A 1 91 ? 14.689 3.648 -21.509 1.00 97.00 91 GLY A C 1
ATOM 687 O O . GLY A 1 91 ? 15.563 3.318 -22.301 1.00 97.00 91 GLY A O 1
ATOM 688 N N . ALA A 1 92 ? 14.862 4.633 -20.624 1.00 97.81 92 ALA A N 1
ATOM 689 C CA . ALA A 1 92 ? 16.078 5.447 -20.572 1.00 97.81 92 ALA A CA 1
ATOM 690 C C . ALA A 1 92 ? 17.332 4.617 -2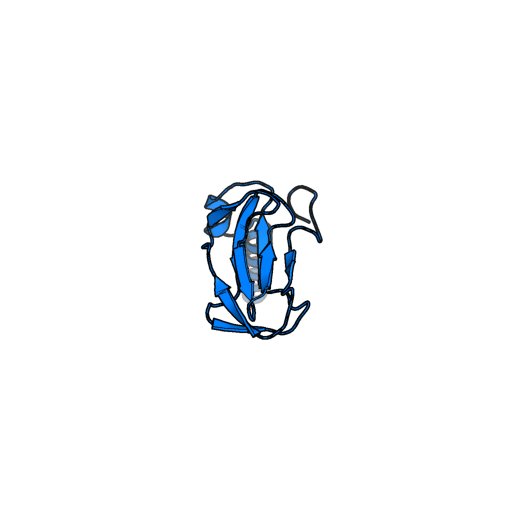0.237 1.00 97.81 92 ALA A C 1
ATOM 692 O O . ALA A 1 92 ? 18.393 4.813 -20.829 1.00 97.81 92 ALA A O 1
ATOM 693 N N . VAL A 1 93 ? 17.217 3.664 -19.305 1.00 98.00 93 VAL A N 1
ATOM 694 C CA . VAL A 1 93 ? 18.319 2.746 -18.972 1.00 98.00 93 VAL A CA 1
ATOM 695 C C . VAL A 1 93 ? 18.655 1.846 -20.161 1.00 98.00 93 VAL A C 1
ATOM 697 O O . VAL A 1 93 ? 19.830 1.682 -20.486 1.00 98.00 93 VAL A O 1
ATOM 700 N N . LEU A 1 94 ? 17.640 1.287 -20.827 1.00 97.62 94 LEU A N 1
ATOM 701 C CA . LEU A 1 94 ? 17.832 0.462 -22.018 1.00 97.62 94 LEU A CA 1
ATOM 702 C C . LEU A 1 94 ? 18.549 1.245 -23.126 1.00 97.62 94 LEU A C 1
ATOM 704 O O . LEU A 1 94 ? 19.520 0.751 -23.692 1.00 97.62 94 LEU A O 1
ATOM 708 N N . GLU A 1 95 ? 18.112 2.474 -23.391 1.00 97.31 95 GLU A N 1
ATOM 709 C CA . GLU A 1 95 ? 18.720 3.353 -24.389 1.00 97.31 95 GLU A CA 1
ATOM 710 C C . GLU A 1 95 ? 20.195 3.635 -24.075 1.00 97.31 95 GLU A C 1
ATOM 712 O O . GLU A 1 95 ? 21.054 3.475 -24.944 1.00 97.31 95 GLU A O 1
ATOM 717 N N . ALA A 1 96 ? 20.519 3.957 -22.818 1.00 97.62 96 ALA A N 1
ATOM 718 C CA . ALA A 1 96 ? 21.898 4.179 -22.385 1.00 97.62 96 ALA A CA 1
ATOM 719 C C . ALA A 1 96 ? 22.791 2.943 -22.601 1.00 97.62 96 ALA A C 1
ATOM 721 O O . ALA A 1 96 ? 23.925 3.075 -23.068 1.00 97.62 96 ALA A O 1
ATOM 722 N N . ILE A 1 97 ? 22.280 1.742 -22.307 1.00 97.75 97 ILE A N 1
ATOM 723 C CA . ILE A 1 97 ? 22.999 0.479 -22.532 1.00 97.75 97 ILE A CA 1
ATOM 724 C C . ILE A 1 97 ? 23.211 0.238 -24.029 1.00 97.75 97 ILE A C 1
ATOM 726 O O . ILE A 1 97 ? 24.327 -0.074 -24.442 1.00 97.75 97 ILE A O 1
ATOM 730 N N . CYS A 1 98 ? 22.177 0.416 -24.856 1.00 97.38 98 CYS A N 1
ATOM 731 C CA . CYS A 1 98 ? 22.287 0.261 -26.306 1.00 97.38 98 CYS A CA 1
ATOM 732 C C . CYS A 1 98 ? 23.314 1.227 -26.908 1.00 97.38 98 CYS A C 1
ATOM 734 O O . CYS A 1 98 ? 24.094 0.824 -27.766 1.00 97.38 98 CYS A O 1
ATOM 736 N N . ILE A 1 99 ? 23.350 2.480 -26.446 1.00 97.31 99 ILE A N 1
ATOM 737 C CA . ILE A 1 99 ? 24.364 3.455 -26.865 1.00 97.31 99 ILE A CA 1
ATOM 738 C C . ILE A 1 99 ? 25.758 2.993 -26.435 1.00 97.31 99 ILE A C 1
ATOM 740 O O . ILE A 1 99 ? 26.675 3.009 -27.249 1.00 97.31 99 ILE A O 1
ATOM 744 N N . TYR A 1 100 ? 25.929 2.576 -25.176 1.00 96.38 100 TYR A N 1
ATOM 745 C CA . TYR A 1 100 ? 27.224 2.141 -24.650 1.00 96.38 100 TYR A CA 1
ATOM 746 C C . TYR A 1 100 ? 27.795 0.944 -25.421 1.00 96.38 100 TYR A C 1
ATOM 748 O O . TYR A 1 100 ? 28.958 0.977 -25.809 1.00 96.38 100 TYR A O 1
ATOM 756 N N . LEU A 1 101 ? 26.974 -0.074 -25.691 1.00 96.62 101 LEU A N 1
ATOM 757 C CA . LEU A 1 101 ? 27.402 -1.287 -26.394 1.00 96.62 101 LEU A CA 1
ATOM 758 C C . LEU A 1 101 ? 27.641 -1.072 -27.898 1.00 96.62 101 LEU A C 1
ATOM 760 O O . LEU A 1 101 ? 28.404 -1.822 -28.497 1.00 96.62 101 LEU A O 1
ATOM 764 N N . ASN A 1 102 ? 27.011 -0.061 -28.506 1.00 93.81 102 ASN A N 1
ATOM 765 C CA . ASN A 1 102 ? 27.180 0.267 -29.928 1.00 93.81 102 ASN A CA 1
ATOM 766 C C . ASN A 1 102 ? 28.252 1.335 -30.199 1.00 93.81 102 ASN A C 1
ATOM 768 O O . ASN A 1 102 ? 28.458 1.709 -31.357 1.00 93.81 102 ASN A O 1
ATOM 772 N N . LYS A 1 103 ? 28.943 1.843 -29.171 1.00 75.06 103 LYS A N 1
ATOM 773 C CA . LYS A 1 103 ? 30.127 2.684 -29.381 1.00 75.06 103 LYS A CA 1
ATOM 774 C C . LYS A 1 103 ? 31.248 1.820 -29.965 1.00 75.06 103 LYS A C 1
ATOM 776 O O . LYS A 1 103 ? 31.771 0.949 -29.277 1.00 75.06 103 LYS A O 1
ATOM 781 N N . LYS A 1 104 ? 31.567 2.056 -31.241 1.00 57.06 104 LYS A N 1
ATOM 782 C CA . LYS A 1 104 ? 32.808 1.587 -31.872 1.00 57.06 104 LYS A CA 1
ATOM 783 C C . LYS A 1 104 ? 34.024 2.255 -31.244 1.00 57.06 104 LYS A C 1
ATOM 785 O O . LYS A 1 104 ? 33.909 3.457 -30.911 1.00 57.06 104 LYS A O 1
#

pLDDT: mean 94.52, std 6.3, range [57.06, 98.25]

Secondary structure (DSSP, 8-state):
-BTTBSSTTEEE-SSSEEEEESS-TT-EE-TT-EEEEETTEEEE-SS-EEEEEEPPTT-EE-TT-EEEEEETT--GGGGTS--HHHHHHHHHHHHHHHHHHT--